Protein AF-A0A9E5VA17-F1 (afdb_monomer)

Nearest PDB structures (foldseek):
  3v7o-assembly1_B  TM=2.456E-01  e=7.755E+00  Reston ebolavirus - Reston (1989)
  6ydr-assembly1_A  TM=2.452E-01  e=9.865E+00  Dianlovirus menglaense

pLDDT: mean 94.48, std 8.09, range [39.5, 98.56]

Structure (mmCIF, N/CA/C/O backbone):
data_AF-A0A9E5VA17-F1
#
_entry.id   AF-A0A9E5VA17-F1
#
loop_
_atom_site.group_PDB
_atom_site.id
_atom_site.type_symbol
_atom_site.label_atom_id
_atom_site.label_alt_id
_atom_site.label_comp_id
_atom_site.label_asym_id
_atom_site.label_entity_id
_atom_site.label_seq_id
_atom_site.pdbx_PDB_ins_code
_atom_site.Cartn_x
_atom_site.Cartn_y
_atom_site.Cartn_z
_atom_site.occupancy
_atom_site.B_iso_or_equiv
_atom_site.auth_seq_id
_atom_site.auth_comp_id
_atom_site.auth_asym_id
_atom_site.auth_atom_id
_atom_site.pdbx_PDB_model_num
ATOM 1 N N . MET A 1 1 ? 7.012 -12.847 7.068 1.00 44.44 1 MET A N 1
ATOM 2 C CA . MET A 1 1 ? 6.092 -12.696 5.927 1.00 44.44 1 MET A CA 1
ATOM 3 C C . MET A 1 1 ? 5.919 -14.068 5.290 1.00 44.44 1 MET A C 1
ATOM 5 O O . MET A 1 1 ? 6.912 -14.760 5.080 1.00 44.44 1 MET A O 1
ATOM 9 N N . SER A 1 2 ? 4.682 -14.544 5.136 1.00 39.50 2 SER A N 1
ATOM 10 C CA . SER A 1 2 ? 4.379 -15.718 4.304 1.00 39.50 2 SER A CA 1
ATOM 11 C C . SER A 1 2 ? 4.748 -15.391 2.861 1.00 39.50 2 SER A C 1
ATOM 13 O O . SER A 1 2 ? 4.475 -14.280 2.441 1.00 39.50 2 SER A O 1
ATOM 15 N N . GLY A 1 3 ? 5.391 -16.321 2.149 1.00 53.47 3 GLY A N 1
ATOM 16 C CA . GLY A 1 3 ? 6.088 -16.041 0.889 1.00 53.47 3 GLY A CA 1
ATOM 17 C C . GLY A 1 3 ? 5.287 -15.195 -0.099 1.00 53.47 3 GLY A C 1
ATOM 18 O O . GLY A 1 3 ? 4.252 -15.648 -0.591 1.00 53.47 3 GLY A O 1
ATOM 19 N N . ASN A 1 4 ? 5.814 -14.003 -0.379 1.00 73.00 4 ASN A N 1
ATOM 20 C CA . ASN A 1 4 ? 5.319 -13.085 -1.393 1.00 73.00 4 ASN A CA 1
ATOM 21 C C . ASN A 1 4 ? 5.089 -13.833 -2.706 1.00 73.00 4 ASN A C 1
ATOM 23 O O . ASN A 1 4 ? 5.864 -14.721 -3.089 1.00 73.00 4 ASN A O 1
ATOM 27 N N . LYS A 1 5 ? 3.994 -13.501 -3.383 1.00 92.44 5 LYS A N 1
ATOM 28 C CA . LYS A 1 5 ? 3.677 -14.036 -4.710 1.00 92.44 5 LYS A CA 1
ATOM 29 C C . LYS A 1 5 ? 4.510 -13.288 -5.762 1.00 92.44 5 LYS A C 1
ATOM 31 O O . LYS A 1 5 ? 4.952 -12.176 -5.483 1.00 92.44 5 LYS A O 1
ATOM 36 N N . PRO A 1 6 ? 4.750 -13.874 -6.947 1.00 95.81 6 PRO A N 1
ATOM 37 C CA . PRO A 1 6 ? 5.480 -13.170 -7.996 1.00 95.81 6 PRO A CA 1
ATOM 38 C C . PRO A 1 6 ? 4.722 -11.914 -8.444 1.00 95.81 6 PRO A C 1
ATOM 40 O O . PRO A 1 6 ? 3.490 -11.912 -8.422 1.00 95.81 6 PRO A O 1
ATOM 43 N N . LEU A 1 7 ? 5.426 -10.883 -8.914 1.00 96.50 7 LEU A N 1
ATOM 44 C CA . LEU A 1 7 ? 4.846 -9.620 -9.392 1.00 96.50 7 LEU A CA 1
ATOM 45 C C . LEU A 1 7 ? 3.710 -9.852 -10.406 1.00 96.50 7 LEU A C 1
ATOM 47 O O . LEU A 1 7 ? 2.628 -9.271 -10.290 1.00 96.50 7 LEU A O 1
ATOM 51 N N . GLY A 1 8 ? 3.899 -10.785 -11.344 1.00 96.50 8 GLY A N 1
ATOM 52 C CA . GLY A 1 8 ? 2.881 -11.154 -12.330 1.00 96.50 8 GLY A CA 1
ATOM 53 C C . GLY A 1 8 ? 1.582 -11.725 -11.743 1.00 96.50 8 GLY A C 1
ATOM 54 O O . GLY A 1 8 ? 0.542 -11.654 -12.397 1.00 96.50 8 GLY A O 1
ATOM 55 N N . PHE A 1 9 ? 1.589 -12.251 -10.510 1.00 96.62 9 PHE A N 1
ATOM 56 C CA . PHE A 1 9 ? 0.362 -12.679 -9.823 1.00 96.62 9 PHE A CA 1
ATOM 57 C C . PHE A 1 9 ? -0.578 -11.498 -9.555 1.00 96.62 9 PHE A C 1
ATOM 59 O O . PHE A 1 9 ? -1.794 -11.648 -9.667 1.00 96.62 9 PHE A O 1
ATOM 66 N N . PHE A 1 10 ? -0.018 -10.336 -9.215 1.00 96.19 10 PHE A N 1
ATOM 67 C CA . PHE A 1 10 ? -0.771 -9.118 -8.901 1.00 96.19 10 PHE A CA 1
ATOM 68 C C . PHE A 1 10 ? -1.144 -8.310 -10.149 1.00 96.19 10 PHE A C 1
ATOM 70 O O . PHE A 1 10 ? -1.859 -7.319 -10.053 1.00 96.19 10 PHE A O 1
ATOM 77 N N . GLY A 1 11 ? -0.701 -8.747 -11.332 1.00 97.00 11 GLY A N 1
ATOM 78 C CA . GLY A 1 11 ? -0.984 -8.080 -12.602 1.00 97.00 11 GLY A CA 1
ATOM 79 C C . GLY A 1 11 ? 0.113 -7.126 -13.080 1.00 97.00 11 GLY A C 1
ATOM 80 O O . GLY A 1 11 ? -0.098 -6.427 -14.075 1.00 97.00 11 GLY A O 1
ATOM 81 N N . CYS A 1 12 ? 1.283 -7.114 -12.432 1.00 97.69 12 CYS A N 1
ATOM 82 C CA . CYS A 1 12 ? 2.457 -6.427 -12.965 1.00 97.69 12 CYS A CA 1
ATOM 83 C C . CYS A 1 12 ? 2.889 -7.090 -14.285 1.00 97.69 12 CYS A C 1
ATOM 85 O O . CYS A 1 12 ? 3.073 -8.307 -14.353 1.00 97.69 12 CYS A O 1
ATOM 87 N N . ASN A 1 13 ? 3.034 -6.297 -15.343 1.00 97.81 13 ASN A N 1
ATOM 88 C CA . ASN A 1 13 ? 3.412 -6.746 -16.675 1.00 97.81 13 ASN A CA 1
ATOM 89 C C . ASN A 1 13 ? 4.887 -6.415 -16.945 1.00 97.81 13 ASN A C 1
ATOM 91 O O . ASN A 1 13 ? 5.273 -5.249 -16.979 1.00 97.81 13 ASN A O 1
ATOM 95 N N . TYR A 1 14 ? 5.688 -7.447 -17.210 1.00 97.94 14 TYR A N 1
ATOM 96 C CA . TYR A 1 14 ? 7.114 -7.324 -17.525 1.00 97.94 14 TYR A CA 1
ATOM 97 C C . TYR A 1 14 ? 7.404 -6.660 -18.883 1.00 97.94 14 TYR A C 1
ATOM 99 O O . TYR A 1 14 ? 8.553 -6.343 -19.170 1.00 97.94 14 TYR A O 1
ATOM 107 N N . ASP A 1 15 ? 6.392 -6.388 -19.714 1.00 98.25 15 ASP A N 1
ATOM 108 C CA . ASP A 1 15 ? 6.565 -5.536 -20.900 1.00 98.25 15 ASP A CA 1
ATOM 109 C C . ASP A 1 15 ? 6.940 -4.085 -20.526 1.00 98.25 15 ASP A C 1
ATOM 111 O O . ASP A 1 15 ? 7.507 -3.362 -21.349 1.00 98.25 15 ASP A O 1
ATOM 115 N N . TYR A 1 16 ? 6.629 -3.644 -19.299 1.00 98.31 16 TYR A N 1
ATOM 116 C CA . TYR A 1 16 ? 7.083 -2.358 -18.771 1.00 98.31 16 TYR A CA 1
ATOM 117 C C . TYR A 1 16 ? 8.493 -2.500 -18.198 1.00 98.31 16 TYR A C 1
ATOM 119 O O . TYR A 1 16 ? 8.725 -3.296 -17.288 1.00 98.31 16 TYR A O 1
ATOM 127 N N . VAL A 1 17 ? 9.424 -1.688 -18.709 1.00 98.31 17 VAL A N 1
ATOM 128 C CA . VAL A 1 17 ? 10.847 -1.731 -18.330 1.00 98.31 17 VAL A CA 1
ATOM 129 C C . VAL A 1 17 ? 11.017 -1.590 -16.819 1.00 98.31 17 VAL A C 1
ATOM 131 O O . VAL A 1 17 ? 11.654 -2.442 -16.215 1.00 98.31 17 VAL A O 1
ATOM 134 N N . LEU A 1 18 ? 10.348 -0.616 -16.191 1.00 98.44 18 LEU A N 1
ATOM 135 C CA . LEU A 1 18 ? 10.415 -0.432 -14.740 1.00 98.44 18 LEU A CA 1
ATOM 136 C C . LEU A 1 18 ? 9.991 -1.683 -13.942 1.00 98.44 18 LEU A C 1
ATOM 138 O O . LEU A 1 18 ? 10.626 -2.009 -12.948 1.00 98.44 18 LEU A O 1
ATOM 142 N N . ILE A 1 19 ? 8.963 -2.426 -14.373 1.00 98.50 19 ILE A N 1
ATOM 143 C CA . ILE A 1 19 ? 8.553 -3.669 -13.690 1.00 98.50 19 ILE A CA 1
ATOM 144 C C . ILE A 1 19 ? 9.630 -4.752 -13.818 1.00 98.50 19 ILE A C 1
ATOM 146 O O . ILE A 1 19 ? 9.879 -5.490 -12.863 1.00 98.50 19 ILE A O 1
ATOM 150 N N . THR A 1 20 ? 10.275 -4.848 -14.983 1.00 98.25 20 THR A N 1
ATOM 151 C CA . THR A 1 20 ? 11.407 -5.762 -15.182 1.00 98.25 20 THR A CA 1
ATOM 152 C C . THR A 1 20 ? 12.588 -5.371 -14.299 1.00 98.25 20 THR A C 1
ATOM 154 O O . THR A 1 20 ? 13.127 -6.237 -13.619 1.00 98.25 20 THR A O 1
ATOM 157 N N . ASP A 1 21 ? 12.928 -4.084 -14.223 1.00 98.38 21 ASP A N 1
ATOM 158 C CA . ASP A 1 21 ? 14.027 -3.595 -13.385 1.00 98.38 21 ASP A CA 1
ATOM 159 C C . ASP A 1 21 ? 13.769 -3.894 -11.895 1.00 98.38 21 ASP A C 1
ATOM 161 O O . ASP A 1 21 ? 14.632 -4.435 -11.210 1.00 98.38 21 ASP A O 1
ATOM 165 N N . ILE A 1 22 ? 12.547 -3.650 -11.400 1.00 98.12 22 ILE A N 1
ATOM 166 C CA . ILE A 1 22 ? 12.125 -4.001 -10.029 1.00 98.12 22 ILE A CA 1
ATOM 167 C C . ILE A 1 22 ? 12.326 -5.503 -9.760 1.00 98.12 22 ILE A C 1
ATOM 169 O O . ILE A 1 22 ? 12.856 -5.890 -8.714 1.00 98.12 22 ILE A O 1
ATOM 173 N N . MET A 1 23 ? 11.912 -6.355 -10.704 1.00 97.88 23 MET A N 1
ATOM 174 C CA . MET A 1 23 ? 12.057 -7.811 -10.612 1.00 97.88 23 MET A CA 1
ATOM 175 C C . MET A 1 23 ? 13.525 -8.254 -10.612 1.00 97.88 23 MET A C 1
ATOM 177 O O . MET A 1 23 ? 13.887 -9.159 -9.861 1.00 97.88 23 MET A O 1
ATOM 181 N N . GLU A 1 24 ? 14.379 -7.631 -11.421 1.00 98.00 24 GLU A N 1
ATOM 182 C CA . GLU A 1 24 ? 15.810 -7.940 -11.469 1.00 98.00 24 GLU A CA 1
ATOM 183 C C . GLU A 1 24 ? 16.542 -7.479 -10.199 1.00 98.00 24 GLU A C 1
ATOM 185 O O . GLU A 1 24 ? 17.400 -8.208 -9.691 1.00 98.00 24 GLU A O 1
ATOM 190 N N . THR A 1 25 ? 16.162 -6.325 -9.644 1.00 97.69 25 THR A N 1
ATOM 191 C CA . THR A 1 25 ? 16.766 -5.740 -8.439 1.00 97.69 25 THR A CA 1
ATOM 192 C C . THR A 1 25 ? 16.372 -6.493 -7.168 1.00 97.69 25 THR A C 1
ATOM 194 O O . THR A 1 25 ? 17.240 -6.947 -6.416 1.00 97.69 25 THR A O 1
ATOM 197 N N . TRP A 1 26 ? 15.072 -6.683 -6.914 1.00 97.69 26 TRP A N 1
ATOM 198 C CA . TRP A 1 26 ? 14.592 -7.266 -5.650 1.00 97.69 26 TRP A CA 1
ATOM 199 C C . TRP A 1 26 ? 14.074 -8.699 -5.761 1.00 97.69 26 TRP A C 1
ATOM 201 O O . TRP A 1 26 ? 13.731 -9.323 -4.751 1.00 97.69 26 TRP A O 1
ATOM 211 N N . GLY A 1 27 ? 14.096 -9.265 -6.964 1.00 96.94 27 GLY A N 1
ATOM 212 C CA . GLY A 1 27 ? 13.560 -10.584 -7.254 1.00 96.94 27 GLY A CA 1
ATOM 213 C C . GLY A 1 27 ? 12.068 -10.553 -7.573 1.00 96.94 27 GLY A C 1
ATOM 214 O O . GLY A 1 27 ? 11.336 -9.645 -7.190 1.00 96.94 27 GLY A O 1
ATOM 215 N N . ASP A 1 28 ? 11.607 -11.600 -8.255 1.00 95.38 28 ASP A N 1
ATOM 216 C CA . ASP A 1 28 ? 10.238 -11.663 -8.771 1.00 95.38 28 ASP A CA 1
ATOM 217 C C . ASP A 1 28 ? 9.159 -11.678 -7.680 1.00 95.38 28 ASP A C 1
ATOM 219 O O . ASP A 1 28 ? 8.041 -11.227 -7.899 1.00 95.38 28 ASP A O 1
ATOM 223 N N . ASN A 1 29 ? 9.500 -12.137 -6.477 1.00 95.31 29 ASN A N 1
ATOM 224 C CA . ASN A 1 29 ? 8.614 -12.110 -5.318 1.00 95.31 29 ASN A CA 1
ATOM 225 C C . ASN A 1 29 ? 8.987 -10.957 -4.368 1.00 95.31 29 ASN A C 1
ATOM 227 O O . ASN A 1 29 ? 8.629 -10.992 -3.194 1.00 95.31 29 ASN A O 1
ATOM 231 N N . LEU A 1 30 ? 9.776 -9.980 -4.828 1.00 96.25 30 LEU A N 1
ATOM 232 C CA . LEU A 1 30 ? 10.344 -8.903 -4.013 1.00 96.25 30 LEU A CA 1
ATOM 233 C C . LEU A 1 30 ? 11.106 -9.417 -2.778 1.00 96.25 30 LEU A C 1
ATOM 235 O O . LEU A 1 30 ? 11.231 -8.727 -1.776 1.00 96.25 30 LEU A O 1
ATOM 239 N N . GLN A 1 31 ? 11.622 -10.646 -2.812 1.00 94.56 31 GLN A N 1
ATOM 240 C CA . GLN A 1 31 ? 12.193 -11.305 -1.636 1.00 94.56 31 GLN A CA 1
ATOM 241 C C . GLN A 1 31 ? 13.469 -10.640 -1.096 1.00 94.56 31 GLN A C 1
ATOM 243 O O . GLN A 1 31 ? 13.898 -10.965 0.010 1.00 94.56 31 GLN A O 1
ATOM 248 N N . ASN A 1 32 ? 14.093 -9.761 -1.886 1.00 96.00 32 ASN A N 1
ATOM 249 C CA . ASN A 1 32 ? 15.282 -9.010 -1.501 1.00 96.00 32 ASN A CA 1
ATOM 250 C C . ASN A 1 32 ? 14.986 -7.527 -1.213 1.00 96.00 32 ASN A C 1
ATOM 252 O O . ASN A 1 32 ? 15.931 -6.795 -0.919 1.00 96.00 32 ASN A O 1
ATOM 256 N N . ILE A 1 33 ? 13.730 -7.068 -1.310 1.00 96.44 33 ILE A N 1
ATOM 257 C CA . ILE A 1 33 ? 13.386 -5.690 -0.942 1.00 96.44 33 ILE A CA 1
ATOM 258 C C . ILE A 1 33 ? 13.502 -5.518 0.573 1.00 96.44 33 ILE A C 1
ATOM 260 O O . ILE A 1 33 ? 13.168 -6.424 1.341 1.00 96.44 33 ILE A O 1
ATOM 264 N N . SER A 1 34 ? 13.999 -4.366 1.016 1.00 95.81 34 SER A N 1
ATOM 265 C CA . SER A 1 34 ? 13.993 -4.038 2.438 1.00 95.81 34 SER A CA 1
ATOM 266 C C . SER A 1 34 ? 12.612 -3.543 2.872 1.00 95.81 34 SER A C 1
ATOM 268 O O . SER A 1 34 ? 11.874 -2.959 2.080 1.00 95.81 34 SER A O 1
ATOM 270 N N . ASP A 1 35 ? 12.276 -3.716 4.152 1.00 93.94 35 ASP A N 1
ATOM 271 C CA . ASP A 1 35 ? 11.049 -3.153 4.728 1.00 93.94 35 ASP A CA 1
ATOM 272 C C . ASP A 1 35 ? 10.971 -1.632 4.508 1.00 93.94 35 ASP A C 1
ATOM 274 O O . ASP A 1 35 ? 9.914 -1.104 4.178 1.00 93.94 35 ASP A O 1
ATOM 278 N N . CYS A 1 36 ? 12.100 -0.929 4.650 1.00 95.56 36 CYS A N 1
ATOM 279 C CA . CYS A 1 36 ? 12.165 0.518 4.460 1.00 95.56 36 CYS A CA 1
ATOM 280 C C . CYS A 1 36 ? 11.818 0.921 3.019 1.00 95.56 36 CYS A C 1
ATOM 282 O O . CYS A 1 36 ? 10.925 1.744 2.822 1.00 95.56 36 CYS A O 1
ATOM 284 N N . ASP A 1 37 ? 12.464 0.298 2.027 1.00 97.81 37 ASP A N 1
ATOM 285 C CA . ASP A 1 37 ? 12.189 0.555 0.607 1.00 97.81 37 ASP A CA 1
ATOM 286 C C . ASP A 1 37 ? 10.748 0.191 0.250 1.00 97.81 37 ASP A C 1
ATOM 288 O O . ASP A 1 37 ? 10.088 0.919 -0.484 1.00 97.81 37 ASP A O 1
ATOM 292 N N . CYS A 1 38 ? 10.233 -0.906 0.808 1.00 96.88 38 CYS A N 1
ATOM 293 C CA . CYS A 1 38 ? 8.863 -1.339 0.582 1.00 96.88 38 CYS A CA 1
ATOM 294 C C . CYS A 1 38 ? 7.849 -0.280 1.041 1.00 96.88 38 CYS A C 1
ATOM 296 O O . CYS A 1 38 ? 7.010 0.162 0.254 1.00 96.88 38 CYS A O 1
ATOM 298 N N . TYR A 1 39 ? 7.948 0.186 2.291 1.00 97.62 39 TYR A N 1
ATOM 299 C CA . TYR A 1 39 ? 7.021 1.197 2.812 1.00 97.62 39 TYR A CA 1
ATOM 300 C C . TYR A 1 39 ? 7.212 2.565 2.158 1.00 97.62 39 TYR A C 1
ATOM 302 O O . TYR A 1 39 ? 6.226 3.272 1.941 1.00 97.62 39 TYR A O 1
ATOM 310 N N . TYR A 1 40 ? 8.450 2.914 1.801 1.00 98.31 40 TYR A N 1
ATOM 311 C CA . TYR A 1 40 ? 8.741 4.102 1.007 1.00 98.31 40 TYR A CA 1
ATOM 312 C C . TYR A 1 40 ? 8.044 4.047 -0.355 1.00 98.31 40 TYR A C 1
ATOM 314 O O . TYR A 1 40 ? 7.319 4.978 -0.698 1.00 98.31 40 TYR A O 1
ATOM 322 N N . LEU A 1 41 ? 8.179 2.940 -1.093 1.00 98.50 41 LEU A N 1
ATOM 323 C CA . LEU A 1 41 ? 7.550 2.762 -2.402 1.00 98.50 41 LEU A CA 1
ATOM 324 C C . LEU A 1 41 ? 6.020 2.733 -2.320 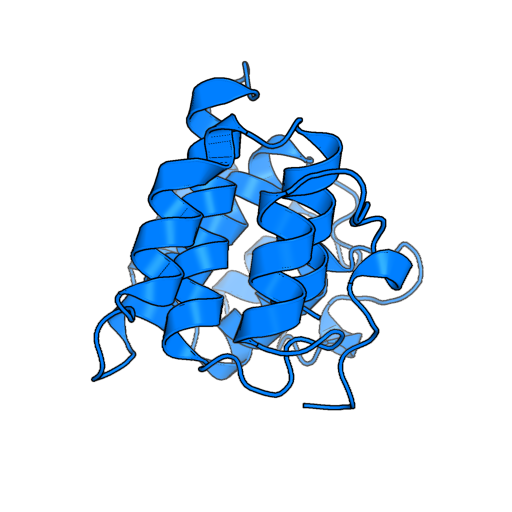1.00 98.50 41 LEU A C 1
ATOM 326 O O . LEU A 1 41 ? 5.368 3.338 -3.168 1.00 98.50 41 LEU A O 1
ATOM 330 N N . ILE A 1 42 ? 5.432 2.114 -1.289 1.00 98.44 42 ILE A N 1
ATOM 331 C CA . ILE A 1 42 ? 3.980 2.188 -1.040 1.00 98.44 42 ILE A CA 1
ATOM 332 C C . ILE A 1 42 ? 3.545 3.645 -0.864 1.00 98.44 42 ILE A C 1
ATOM 334 O O . ILE A 1 42 ? 2.558 4.063 -1.472 1.00 98.44 42 ILE A O 1
ATOM 338 N N . HIS A 1 43 ? 4.279 4.417 -0.060 1.00 98.19 43 HIS A N 1
ATOM 339 C CA . HIS A 1 43 ? 3.996 5.828 0.184 1.00 98.19 43 HIS A CA 1
ATOM 340 C C . HIS A 1 43 ? 4.049 6.655 -1.108 1.00 98.19 43 HIS A C 1
ATOM 342 O O . HIS A 1 43 ? 3.036 7.244 -1.486 1.00 98.19 43 HIS A O 1
ATOM 348 N N . VAL A 1 44 ? 5.184 6.655 -1.813 1.00 98.31 44 VAL A N 1
ATOM 349 C CA . VAL A 1 44 ? 5.381 7.516 -2.993 1.00 98.31 44 VAL A CA 1
ATOM 350 C C . VAL A 1 44 ? 4.535 7.081 -4.187 1.00 98.31 44 VAL A C 1
ATOM 352 O O . VAL A 1 44 ? 4.043 7.932 -4.922 1.00 98.31 44 VAL A O 1
ATOM 355 N N . ALA A 1 45 ? 4.288 5.780 -4.374 1.00 98.44 45 ALA A N 1
ATOM 356 C CA . ALA A 1 45 ? 3.406 5.310 -5.440 1.00 98.44 45 ALA A CA 1
ATOM 357 C C . ALA A 1 45 ? 1.941 5.666 -5.169 1.00 98.44 45 ALA A C 1
ATOM 359 O O . ALA A 1 45 ? 1.234 6.080 -6.087 1.00 98.44 45 ALA A O 1
ATOM 360 N N . SER A 1 46 ? 1.487 5.556 -3.916 1.00 98.06 46 SER A N 1
ATOM 361 C CA . SER A 1 46 ? 0.128 5.969 -3.545 1.00 98.06 46 SER A CA 1
ATOM 362 C C . SER A 1 46 ? -0.040 7.486 -3.661 1.00 98.06 46 SER A C 1
ATOM 364 O O . SER A 1 46 ? -1.039 7.958 -4.197 1.00 98.06 46 SER A O 1
ATOM 366 N N . GLU A 1 47 ? 0.964 8.259 -3.238 1.00 96.75 47 GLU A N 1
ATOM 367 C CA . GLU A 1 47 ? 0.999 9.711 -3.425 1.00 96.75 47 GLU A CA 1
ATOM 368 C C . GLU A 1 47 ? 0.951 10.100 -4.911 1.00 96.75 47 GLU A C 1
ATOM 370 O O . GLU A 1 47 ? 0.159 10.958 -5.306 1.00 96.75 47 GLU A O 1
ATOM 375 N N . TYR A 1 48 ? 1.741 9.426 -5.752 1.00 97.94 48 TYR A N 1
ATOM 376 C CA . TYR A 1 48 ? 1.732 9.635 -7.197 1.00 97.94 48 TYR A CA 1
ATOM 377 C C . TYR A 1 48 ? 0.346 9.362 -7.799 1.00 97.94 48 TYR A C 1
ATOM 379 O O . TYR A 1 48 ? -0.140 10.155 -8.608 1.00 97.94 48 TYR A O 1
ATOM 387 N N . ILE A 1 49 ? -0.329 8.285 -7.376 1.00 96.94 49 ILE A N 1
ATOM 388 C CA . ILE A 1 49 ? -1.708 8.009 -7.800 1.00 96.94 49 ILE A CA 1
ATOM 389 C C . ILE A 1 49 ? -2.637 9.165 -7.417 1.00 96.94 49 ILE A C 1
ATOM 391 O O . ILE A 1 49 ? -3.357 9.670 -8.284 1.00 96.94 49 ILE A O 1
ATOM 395 N N . ASN A 1 50 ? -2.573 9.623 -6.165 1.00 93.75 50 ASN A N 1
ATOM 396 C CA . ASN A 1 50 ? -3.427 10.697 -5.661 1.00 93.75 50 ASN A CA 1
ATOM 397 C C . ASN A 1 50 ? -3.271 11.993 -6.458 1.00 93.75 50 ASN A C 1
ATOM 399 O O . ASN A 1 50 ? -4.266 12.609 -6.825 1.00 93.75 50 ASN A O 1
ATOM 403 N N . PHE A 1 51 ? -2.038 12.396 -6.774 1.00 93.19 51 PHE A N 1
ATOM 404 C CA . PHE A 1 51 ? -1.800 13.651 -7.489 1.00 93.19 51 PHE A CA 1
ATOM 405 C C . PHE A 1 51 ? -2.122 13.601 -8.984 1.00 93.19 51 PHE A C 1
ATOM 407 O O . PHE A 1 51 ? -2.432 14.641 -9.570 1.00 93.19 51 PHE A O 1
ATOM 414 N N . HIS A 1 52 ? -2.008 12.433 -9.620 1.00 94.06 52 HIS A N 1
ATOM 415 C CA . HIS A 1 52 ? -2.063 12.336 -11.082 1.00 94.06 52 HIS A CA 1
ATOM 416 C C . HIS A 1 52 ? -3.324 11.676 -11.636 1.00 94.06 52 HIS A C 1
ATOM 418 O O . HIS A 1 52 ? -3.666 11.930 -12.794 1.00 94.06 52 HIS A O 1
ATOM 424 N N . TYR A 1 53 ? -4.007 10.842 -10.853 1.00 91.44 53 TYR A N 1
ATOM 425 C CA . TYR A 1 53 ? -5.132 10.042 -11.343 1.00 91.44 53 TYR A CA 1
ATOM 426 C C . TYR A 1 53 ? -6.437 10.293 -10.605 1.00 91.44 53 TYR A C 1
ATOM 428 O O . TYR A 1 53 ? -7.498 10.099 -11.201 1.00 91.44 53 TYR A O 1
ATOM 436 N N . LEU A 1 54 ? -6.374 10.722 -9.347 1.00 87.12 54 LEU A N 1
ATOM 437 C CA . LEU A 1 54 ? -7.574 10.993 -8.572 1.00 87.12 54 LEU A CA 1
ATOM 438 C C . LEU A 1 54 ? -8.073 12.411 -8.842 1.00 87.12 54 LEU A C 1
ATOM 440 O O . LEU A 1 54 ? -7.297 13.348 -9.037 1.00 87.12 54 LEU A O 1
ATOM 444 N N . THR A 1 55 ? -9.393 12.552 -8.919 1.00 74.50 55 THR A N 1
ATOM 445 C CA . THR A 1 55 ? -10.053 13.825 -9.254 1.00 74.50 55 THR A CA 1
ATOM 446 C C . THR A 1 55 ? -10.959 14.339 -8.149 1.00 74.50 55 THR A C 1
ATOM 448 O O . THR A 1 55 ? -11.437 15.470 -8.242 1.00 74.50 55 THR A O 1
ATOM 451 N N . GLU A 1 56 ? -11.247 13.503 -7.155 1.00 75.25 56 GLU A N 1
ATOM 452 C CA . GLU A 1 56 ? -12.072 13.872 -6.015 1.00 75.25 56 GLU A CA 1
ATOM 453 C C . GLU A 1 56 ? -11.175 14.357 -4.878 1.00 75.25 56 GLU A C 1
ATOM 455 O O . GLU A 1 56 ? -10.129 13.775 -4.599 1.00 75.25 56 GLU A O 1
ATOM 460 N N . ASP A 1 57 ? -11.579 15.462 -4.251 1.00 73.69 57 ASP A N 1
ATOM 461 C CA . ASP A 1 57 ? -10.922 15.923 -3.036 1.00 73.69 57 ASP A CA 1
ATOM 462 C C . ASP A 1 57 ? -11.181 14.912 -1.904 1.00 73.69 57 ASP A C 1
ATOM 464 O O . ASP A 1 57 ? -12.280 14.338 -1.844 1.00 73.69 57 ASP A O 1
ATOM 468 N N . PRO A 1 58 ? -10.220 14.741 -0.978 1.00 68.12 58 PRO A N 1
ATOM 469 C CA . PRO A 1 58 ? -10.400 13.937 0.220 1.00 68.12 58 PRO A CA 1
ATOM 470 C C . PRO A 1 58 ? -11.717 14.262 0.918 1.00 68.12 58 PRO A C 1
ATOM 472 O O . PRO A 1 58 ? -12.109 15.424 1.089 1.00 68.12 58 PRO A O 1
ATOM 475 N N . THR A 1 59 ? -12.428 13.227 1.356 1.00 81.25 59 THR A N 1
ATOM 476 C CA . THR A 1 59 ? -13.540 13.444 2.276 1.00 81.25 59 THR A CA 1
ATOM 477 C C . THR A 1 59 ? -12.989 13.880 3.638 1.00 81.25 59 THR A C 1
ATOM 479 O O . THR A 1 59 ? -11.932 13.430 4.071 1.00 81.25 59 THR A O 1
ATOM 482 N N . ASN A 1 60 ? -13.752 14.673 4.399 1.00 87.00 60 ASN A N 1
ATOM 483 C CA . ASN A 1 60 ? -13.365 15.014 5.780 1.00 87.00 60 ASN A CA 1
ATOM 484 C C . ASN A 1 60 ? -13.090 13.769 6.654 1.00 87.00 60 ASN A C 1
ATOM 486 O O . ASN A 1 60 ? -12.434 13.871 7.686 1.00 87.00 60 ASN A O 1
ATOM 490 N N . VAL A 1 61 ? -13.653 12.615 6.278 1.00 89.50 61 VAL A N 1
ATOM 491 C CA . VAL A 1 61 ? -13.483 11.348 6.992 1.00 89.50 61 VAL A CA 1
ATOM 492 C C . VAL A 1 61 ? -12.087 10.776 6.753 1.00 89.50 61 VAL A C 1
ATOM 494 O O . VAL A 1 61 ? -11.415 10.425 7.722 1.00 89.50 61 VAL A O 1
ATOM 497 N N . VAL A 1 62 ? -11.627 10.710 5.499 1.00 90.44 62 VAL A N 1
ATOM 498 C CA . VAL A 1 62 ? -10.281 10.199 5.198 1.00 90.44 62 VAL A CA 1
ATOM 499 C C . VAL A 1 62 ? -9.196 11.146 5.721 1.00 90.44 62 VAL A C 1
ATOM 501 O O . VAL A 1 62 ? -8.234 10.663 6.312 1.00 90.44 62 VAL A O 1
ATOM 504 N N . ASP A 1 63 ? -9.417 12.466 5.672 1.00 90.88 63 ASP A N 1
ATOM 505 C CA . ASP A 1 63 ? -8.535 13.475 6.284 1.00 90.88 63 ASP A CA 1
ATOM 506 C C . ASP A 1 63 ? -8.350 13.260 7.798 1.00 90.88 63 ASP A C 1
ATOM 508 O O . ASP A 1 63 ? -7.243 13.355 8.343 1.00 90.88 63 ASP A O 1
ATOM 512 N N . GLU A 1 64 ? -9.442 12.979 8.519 1.00 94.06 64 GLU A N 1
ATOM 513 C CA . GLU A 1 64 ? -9.384 12.706 9.957 1.00 94.06 64 GLU A CA 1
ATOM 514 C C . GLU A 1 64 ? -8.598 11.418 10.233 1.00 94.06 64 GLU A C 1
ATOM 516 O O . GLU A 1 64 ? -7.747 11.376 11.128 1.00 94.06 64 GLU A O 1
ATOM 521 N N . LEU A 1 65 ? -8.846 10.370 9.446 1.00 94.12 65 LEU A N 1
ATOM 522 C CA . LEU A 1 65 ? -8.164 9.089 9.589 1.00 94.12 65 LEU A CA 1
ATOM 523 C C . LEU A 1 65 ? -6.667 9.203 9.287 1.00 94.12 65 LEU A C 1
ATOM 525 O O . LEU A 1 65 ? -5.854 8.749 10.095 1.00 94.12 65 LEU A O 1
ATOM 529 N N . THR A 1 66 ? -6.283 9.843 8.181 1.00 94.38 66 THR A N 1
ATOM 530 C CA . THR A 1 66 ? -4.878 10.043 7.796 1.00 94.38 66 THR A CA 1
ATOM 531 C C . THR A 1 66 ? -4.148 10.892 8.834 1.00 94.38 66 THR A C 1
ATOM 533 O O . THR A 1 66 ? -3.045 10.535 9.251 1.00 94.38 66 THR A O 1
ATOM 536 N N . THR A 1 67 ? -4.795 11.934 9.369 1.00 96.19 67 THR A N 1
ATOM 537 C CA . THR A 1 67 ? -4.257 12.746 10.473 1.00 96.19 67 THR A CA 1
ATOM 538 C C . THR A 1 67 ? -3.934 11.893 11.699 1.00 96.19 67 THR A C 1
ATOM 540 O O . THR A 1 67 ? -2.855 12.020 12.284 1.00 96.19 67 THR A O 1
ATOM 543 N N . ARG A 1 68 ? -4.838 10.991 12.093 1.00 97.75 68 ARG A N 1
ATOM 544 C CA . ARG A 1 68 ? -4.656 10.120 13.266 1.00 97.75 68 ARG A CA 1
ATOM 545 C C . ARG A 1 68 ? -3.623 9.017 13.031 1.00 97.75 68 ARG A C 1
ATOM 547 O O . ARG A 1 68 ? -2.857 8.687 13.940 1.00 97.75 68 ARG A O 1
ATOM 554 N N . ILE A 1 69 ? -3.542 8.496 11.805 1.00 96.88 69 ILE A N 1
ATOM 555 C CA . ILE A 1 69 ? -2.474 7.587 11.366 1.00 96.88 69 ILE A CA 1
ATOM 556 C C . ILE A 1 69 ? -1.114 8.283 11.507 1.00 96.88 69 ILE A C 1
ATOM 558 O O . ILE A 1 69 ? -0.228 7.764 12.189 1.00 96.88 69 ILE A O 1
ATOM 562 N N . ILE A 1 70 ? -0.965 9.491 10.952 1.00 96.06 70 ILE A N 1
ATOM 563 C CA . ILE A 1 70 ? 0.270 10.291 11.015 1.00 96.06 70 ILE A CA 1
ATOM 564 C C . ILE A 1 70 ? 0.620 10.671 12.462 1.00 96.06 70 ILE A C 1
ATOM 566 O O . ILE A 1 70 ? 1.796 10.671 12.830 1.00 96.06 70 ILE A O 1
ATOM 570 N N . ALA A 1 71 ? -0.383 10.911 13.312 1.00 96.81 71 ALA A N 1
ATOM 571 C CA . ALA A 1 71 ? -0.214 11.131 14.751 1.00 96.81 71 ALA A CA 1
ATOM 572 C C . ALA A 1 71 ? 0.195 9.866 15.538 1.00 96.81 71 ALA A C 1
ATOM 574 O O . ALA A 1 71 ? 0.402 9.941 16.750 1.00 96.81 71 ALA A O 1
ATOM 575 N N . ARG A 1 72 ? 0.365 8.725 14.855 1.00 95.69 72 ARG A N 1
ATOM 576 C CA . ARG A 1 72 ? 0.844 7.444 15.396 1.00 95.69 72 ARG A CA 1
ATOM 577 C C . ARG A 1 72 ? -0.096 6.815 16.419 1.00 95.69 72 ARG A C 1
ATOM 579 O O . ARG A 1 72 ? 0.343 6.192 17.382 1.00 95.69 72 ARG A O 1
ATOM 586 N N . GLU A 1 73 ? -1.403 6.926 16.184 1.00 97.44 73 GLU A N 1
ATOM 587 C CA . GLU A 1 73 ? -2.405 6.211 16.986 1.00 97.44 73 GLU A CA 1
ATOM 588 C C . GLU A 1 73 ? -2.386 4.686 16.772 1.00 97.44 73 GLU A C 1
ATOM 590 O O . GLU A 1 73 ? -2.972 3.946 17.566 1.00 97.44 73 GLU A O 1
ATOM 595 N N . LEU A 1 74 ? -1.704 4.200 15.727 1.00 97.19 74 LEU A N 1
ATOM 596 C CA . LEU A 1 74 ? -1.502 2.775 15.467 1.00 97.19 74 LEU A CA 1
ATOM 597 C C . LEU A 1 74 ? -0.058 2.356 15.780 1.00 97.19 74 LEU A C 1
ATOM 599 O O . LEU A 1 74 ? 0.881 3.016 15.329 1.00 97.19 74 LEU A O 1
ATOM 603 N N . PRO A 1 75 ? 0.158 1.224 16.475 1.00 96.25 75 PRO A N 1
ATOM 604 C CA . PRO A 1 75 ? 1.476 0.604 16.521 1.00 96.25 75 PRO A CA 1
ATOM 605 C C . PRO A 1 75 ? 1.857 0.052 15.137 1.00 96.25 75 PRO A C 1
ATOM 607 O O . PRO A 1 75 ? 0.990 -0.357 14.365 1.00 96.25 75 PRO A O 1
ATOM 610 N N . ALA A 1 76 ? 3.158 -0.039 14.847 1.00 95.69 76 ALA A N 1
ATOM 611 C CA . ALA A 1 76 ? 3.671 -0.441 13.530 1.00 95.69 76 ALA A CA 1
ATOM 612 C C . ALA A 1 76 ? 3.083 -1.764 12.998 1.00 95.69 76 ALA A C 1
ATOM 614 O O . ALA A 1 76 ? 2.731 -1.855 11.827 1.00 95.69 76 ALA A O 1
ATOM 615 N N . SER A 1 77 ? 2.891 -2.771 13.857 1.00 96.62 77 SER A N 1
ATOM 616 C CA . SER A 1 77 ? 2.284 -4.049 13.451 1.00 96.62 77 SER A CA 1
ATOM 617 C C . SER A 1 77 ? 0.842 -3.909 12.956 1.00 96.62 77 SER A C 1
ATOM 619 O O . SER A 1 77 ? 0.399 -4.688 12.118 1.00 96.62 77 SER A O 1
ATOM 621 N N . GLN A 1 78 ? 0.105 -2.919 13.458 1.00 97.94 78 GLN A N 1
ATOM 622 C CA . GLN A 1 78 ? -1.271 -2.637 13.051 1.00 97.94 78 GLN A CA 1
ATOM 623 C C . GLN A 1 78 ? -1.317 -1.789 11.785 1.00 97.94 78 GLN A C 1
ATOM 625 O O . GLN A 1 78 ? -2.205 -1.986 10.964 1.00 97.94 78 GLN A O 1
ATOM 630 N N . VAL A 1 79 ? -0.326 -0.917 11.583 1.00 98.06 79 VAL A N 1
ATOM 631 C CA . VAL A 1 79 ? -0.126 -0.227 10.303 1.00 98.06 79 VAL A CA 1
ATOM 632 C C . VAL A 1 79 ? 0.154 -1.246 9.193 1.00 98.06 79 VAL A C 1
ATOM 634 O O . VAL A 1 79 ? -0.519 -1.220 8.169 1.00 98.06 79 VAL A O 1
ATOM 637 N N . GLN A 1 80 ? 1.059 -2.203 9.429 1.00 97.12 80 GLN A N 1
ATOM 638 C CA . GLN A 1 80 ? 1.349 -3.29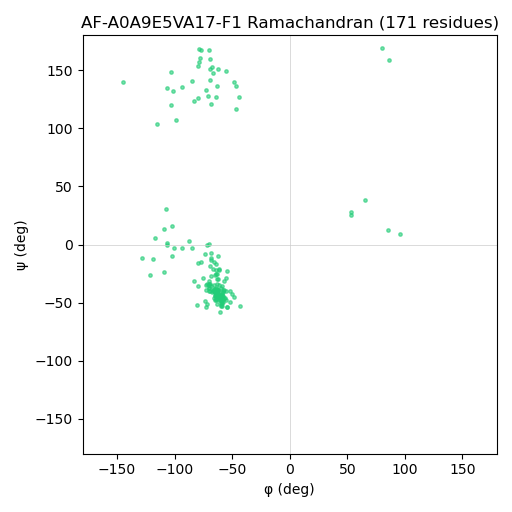9 8.492 1.00 97.12 80 GLN A CA 1
ATOM 639 C C . GLN A 1 80 ? 0.102 -4.137 8.182 1.00 97.12 80 GLN A C 1
ATOM 641 O O . GLN A 1 80 ? -0.238 -4.333 7.019 1.00 97.12 80 GLN A O 1
ATOM 646 N N . ALA A 1 81 ? -0.617 -4.584 9.217 1.00 97.38 81 ALA A N 1
ATOM 647 C CA . ALA A 1 81 ? -1.848 -5.357 9.054 1.00 97.38 81 ALA A CA 1
ATOM 648 C C . ALA A 1 81 ? -2.912 -4.606 8.234 1.00 97.38 81 ALA A C 1
ATOM 650 O O . ALA A 1 81 ? -3.607 -5.208 7.414 1.00 97.38 81 ALA A O 1
ATOM 651 N N . LEU A 1 82 ? -3.033 -3.291 8.440 1.00 97.88 82 LEU A N 1
ATOM 652 C CA . LEU A 1 82 ? -3.991 -2.459 7.722 1.00 97.88 82 LEU A CA 1
ATOM 653 C C . LEU A 1 82 ? -3.580 -2.228 6.261 1.00 97.88 82 LEU A C 1
ATOM 655 O O . LEU A 1 82 ? -4.447 -2.307 5.395 1.00 97.88 82 LEU A O 1
ATOM 659 N N . ILE A 1 83 ? -2.287 -2.032 5.970 1.00 98.19 83 ILE A N 1
ATOM 660 C CA . ILE A 1 83 ? -1.768 -2.020 4.589 1.00 98.19 83 ILE A CA 1
ATOM 661 C C . ILE A 1 83 ? -2.179 -3.312 3.880 1.00 98.19 83 ILE A C 1
ATOM 663 O O . ILE A 1 83 ? -2.846 -3.247 2.846 1.00 98.19 83 ILE A O 1
ATOM 667 N N . SER A 1 84 ? -1.877 -4.477 4.466 1.00 97.00 84 SER A N 1
ATOM 668 C CA . SER A 1 84 ? -2.228 -5.766 3.862 1.00 97.00 84 SER A CA 1
ATOM 669 C C . SER A 1 84 ? -3.735 -5.923 3.658 1.00 97.00 84 SER A C 1
ATOM 671 O O . SER A 1 84 ? -4.161 -6.458 2.635 1.00 97.00 84 SER A O 1
ATOM 673 N N . ALA A 1 85 ? -4.553 -5.435 4.594 1.00 97.31 85 ALA A N 1
ATOM 674 C CA . ALA A 1 85 ? -6.006 -5.480 4.478 1.00 97.31 85 ALA A CA 1
ATOM 675 C C . ALA A 1 85 ? -6.553 -4.593 3.347 1.00 97.31 85 ALA A C 1
ATOM 677 O O . ALA A 1 85 ? -7.476 -5.017 2.651 1.00 97.31 85 ALA A O 1
ATOM 678 N N . ILE A 1 86 ? -5.997 -3.390 3.160 1.00 97.56 86 ILE A N 1
ATOM 679 C CA . ILE A 1 86 ? -6.433 -2.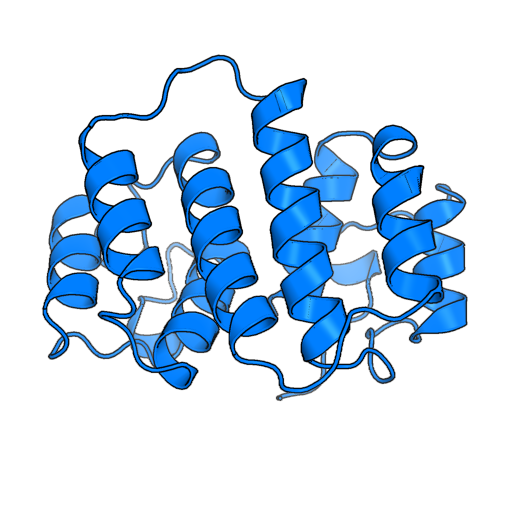450 2.119 1.00 97.56 86 ILE A CA 1
ATOM 680 C C . ILE A 1 86 ? -6.006 -2.957 0.740 1.00 97.56 86 ILE A C 1
ATOM 682 O O . ILE A 1 86 ? -6.851 -3.088 -0.145 1.00 97.56 86 ILE A O 1
ATOM 686 N N . VAL A 1 87 ? -4.730 -3.315 0.549 1.00 96.50 87 VAL A N 1
ATOM 687 C CA . VAL A 1 87 ? -4.252 -3.733 -0.781 1.00 96.50 87 VAL A CA 1
ATOM 688 C C . VAL A 1 87 ? -4.843 -5.070 -1.232 1.00 96.50 87 VAL A C 1
ATOM 690 O O . VAL A 1 87 ? -5.009 -5.312 -2.424 1.00 96.50 87 VAL A O 1
ATOM 693 N N . ASN A 1 88 ? -5.214 -5.938 -0.285 1.00 94.81 88 ASN A N 1
ATOM 694 C CA . ASN A 1 88 ? -5.880 -7.212 -0.554 1.00 94.81 88 ASN A CA 1
ATOM 695 C C . ASN A 1 88 ? -7.365 -7.197 -0.167 1.00 94.81 88 ASN A C 1
ATOM 697 O O . ASN A 1 88 ? -7.920 -8.243 0.211 1.00 94.81 88 ASN A O 1
ATOM 701 N N . LYS A 1 89 ? -8.010 -6.025 -0.261 1.00 93.19 89 LYS A N 1
ATOM 702 C CA . LYS A 1 89 ? -9.434 -5.838 0.030 1.00 93.19 89 LYS A CA 1
ATOM 703 C C . LYS A 1 89 ? -10.267 -6.960 -0.593 1.00 93.19 89 LYS A C 1
ATOM 705 O O . LYS A 1 89 ? -10.175 -7.274 -1.779 1.00 93.19 89 LYS A O 1
ATOM 710 N N . SER A 1 90 ? -11.084 -7.606 0.236 1.00 91.44 90 SER A N 1
ATOM 711 C CA . SER A 1 90 ? -11.793 -8.831 -0.128 1.00 91.44 90 SER A CA 1
ATOM 712 C C . SER A 1 90 ? -13.165 -8.878 0.522 1.00 91.44 90 SER A C 1
ATOM 714 O O . SER A 1 90 ? -13.305 -8.618 1.709 1.00 91.44 90 SER A O 1
ATOM 716 N N . SER A 1 91 ? -14.168 -9.352 -0.215 1.00 93.19 91 SER A N 1
ATOM 717 C CA . SER A 1 91 ? -15.522 -9.588 0.306 1.00 93.19 91 SER A CA 1
ATOM 718 C C . SER A 1 91 ? -15.641 -10.794 1.249 1.00 93.19 91 SER A C 1
ATOM 720 O O . SER A 1 91 ? -16.736 -11.105 1.713 1.00 93.19 91 SER A O 1
ATOM 722 N N . THR A 1 92 ? -14.541 -11.512 1.503 1.00 94.19 92 THR A N 1
ATOM 723 C CA . THR A 1 92 ? -14.541 -12.756 2.298 1.00 94.19 92 THR A CA 1
ATOM 724 C C . THR A 1 92 ? -13.517 -12.780 3.427 1.00 94.19 92 THR A C 1
ATOM 726 O O . THR A 1 92 ? -13.584 -13.662 4.281 1.00 94.19 92 THR A O 1
ATOM 729 N N . LYS A 1 93 ? -12.583 -11.824 3.457 1.00 96.12 93 LYS A N 1
ATOM 730 C CA . LYS A 1 93 ? -11.554 -11.717 4.494 1.00 96.12 93 LYS A CA 1
ATOM 731 C C . LYS A 1 93 ? -11.777 -10.418 5.270 1.00 96.12 93 LYS A C 1
ATOM 733 O O . LYS A 1 93 ? -11.473 -9.363 4.719 1.00 96.12 93 LYS A O 1
ATOM 738 N N . PRO A 1 94 ? -12.331 -10.482 6.493 1.00 97.12 94 PRO A N 1
ATOM 739 C CA . PRO A 1 94 ? -12.544 -9.287 7.304 1.00 97.12 94 PRO A CA 1
ATOM 740 C C . PRO A 1 94 ? -11.209 -8.714 7.794 1.00 97.12 94 PRO A C 1
ATOM 742 O O . PRO A 1 94 ? -10.192 -9.407 7.748 1.00 97.12 94 PRO A O 1
ATOM 745 N N . LEU A 1 95 ? -11.204 -7.494 8.333 1.00 96.44 95 LEU A N 1
ATOM 746 C CA . LEU A 1 95 ? -10.007 -6.845 8.890 1.00 96.44 95 LEU A CA 1
ATOM 747 C C . LEU A 1 95 ? -9.231 -7.767 9.851 1.00 96.44 95 LEU A C 1
ATOM 749 O O . LEU A 1 95 ? -8.019 -7.939 9.714 1.00 96.44 95 LEU A O 1
ATOM 753 N N . GLY A 1 96 ? -9.931 -8.462 10.751 1.00 96.62 96 GLY A N 1
ATOM 754 C CA . GLY A 1 96 ? -9.323 -9.393 11.704 1.00 96.62 96 GLY A CA 1
ATOM 755 C C . GLY A 1 96 ? -8.577 -10.578 11.073 1.00 96.62 96 GLY A C 1
ATOM 756 O O . GLY A 1 96 ? -7.687 -11.135 11.712 1.00 96.62 96 GLY A O 1
ATOM 757 N N . TYR A 1 97 ? -8.876 -10.954 9.820 1.00 96.81 97 TYR A N 1
ATOM 758 C CA . TYR A 1 97 ? -8.105 -11.973 9.087 1.00 96.81 97 TYR A CA 1
ATOM 759 C C . TYR A 1 97 ? -6.646 -11.539 8.889 1.00 96.81 97 TYR A C 1
ATOM 761 O O . TYR A 1 97 ? -5.742 -12.370 8.942 1.00 96.81 97 TYR A O 1
ATOM 769 N N . TRP A 1 98 ? -6.423 -10.240 8.694 1.00 96.31 98 TRP A N 1
ATOM 770 C CA . TRP A 1 98 ? -5.109 -9.642 8.459 1.00 96.31 98 TRP A CA 1
ATOM 771 C C . TRP A 1 98 ? -4.374 -9.282 9.757 1.00 96.31 98 TRP A C 1
ATOM 773 O O . TRP A 1 98 ? -3.276 -8.740 9.713 1.00 96.31 98 TRP A O 1
ATOM 783 N N . GLY A 1 99 ? -4.950 -9.602 10.923 1.00 96.44 99 GLY A N 1
ATOM 784 C CA . GLY A 1 99 ? -4.359 -9.299 12.231 1.00 96.44 99 GLY A CA 1
ATOM 785 C C . GLY A 1 99 ? -4.670 -7.895 12.759 1.00 96.44 99 GLY A C 1
ATOM 786 O O . GLY A 1 99 ? -4.051 -7.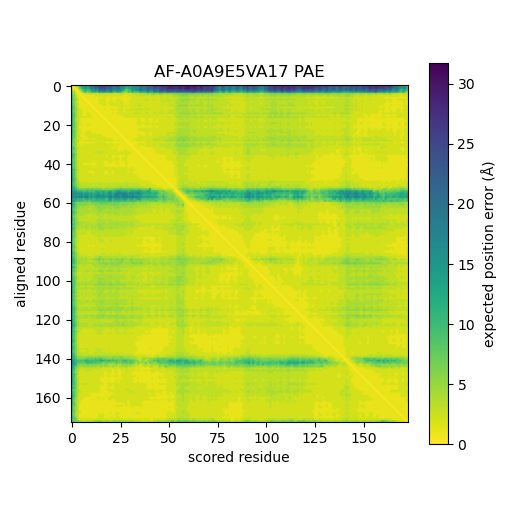459 13.732 1.00 96.44 99 GLY A O 1
ATOM 787 N N . VAL A 1 100 ? -5.627 -7.201 12.144 1.00 97.06 100 VAL A N 1
ATOM 788 C CA . VAL A 1 100 ? -6.111 -5.891 12.589 1.00 97.06 100 VAL A CA 1
ATOM 789 C C . VAL A 1 100 ? -6.933 -6.039 13.883 1.00 97.06 100 VAL A C 1
ATOM 791 O O . VAL A 1 100 ? -7.853 -6.856 13.954 1.00 97.06 100 VAL A O 1
ATOM 794 N N . ASP A 1 101 ? -6.590 -5.271 14.921 1.00 97.50 101 ASP A N 1
ATOM 795 C CA . ASP A 1 101 ? -7.167 -5.356 16.269 1.00 97.50 101 ASP A CA 1
ATOM 796 C C . ASP A 1 101 ? -8.249 -4.293 16.511 1.00 97.50 101 ASP A C 1
ATOM 798 O O . ASP A 1 101 ? -7.967 -3.117 16.744 1.00 97.50 101 ASP A O 1
ATOM 802 N N . TYR A 1 102 ? -9.508 -4.736 16.542 1.00 96.12 102 TYR A N 1
ATOM 803 C CA . TYR A 1 102 ? -10.683 -3.894 16.804 1.00 96.12 102 TYR A CA 1
ATOM 804 C C . TYR A 1 102 ? -10.710 -3.238 18.192 1.00 96.12 102 TYR A C 1
ATOM 806 O O . TYR A 1 102 ? -11.586 -2.413 18.452 1.00 96.12 102 TYR A O 1
ATOM 814 N N . GLN A 1 103 ? -9.822 -3.615 19.119 1.00 97.12 103 GLN A N 1
ATOM 815 C CA . GLN A 1 103 ? -9.718 -2.938 20.415 1.00 97.12 103 GLN A CA 1
ATOM 816 C C . GLN A 1 103 ? -8.990 -1.592 20.321 1.00 97.12 103 GLN A C 1
ATOM 818 O O . GLN A 1 103 ? -9.087 -0.784 21.247 1.00 97.12 103 GLN A O 1
ATOM 823 N N . ILE A 1 104 ? -8.285 -1.324 19.219 1.00 97.56 104 ILE A N 1
ATOM 824 C CA . ILE A 1 104 ? -7.622 -0.041 18.990 1.00 97.56 104 ILE A CA 1
ATOM 825 C C . ILE A 1 104 ? -8.663 0.978 18.509 1.00 97.56 104 ILE A C 1
ATOM 827 O O . ILE A 1 104 ? -9.341 0.708 17.516 1.00 97.56 104 ILE A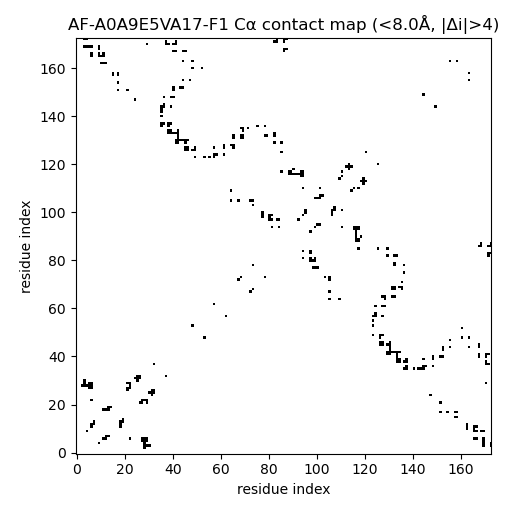 O 1
ATOM 831 N N . PRO A 1 105 ? -8.789 2.155 19.159 1.00 97.50 105 PRO A N 1
ATOM 832 C CA . PRO A 1 105 ? -9.826 3.134 18.827 1.00 97.50 105 PRO A CA 1
ATOM 833 C C . PRO A 1 105 ? -9.883 3.499 17.341 1.00 97.50 105 PRO A C 1
ATOM 835 O O . PRO A 1 105 ? -10.937 3.382 16.733 1.00 97.50 105 PRO A O 1
ATOM 838 N N . LEU A 1 106 ? -8.744 3.836 16.730 1.00 97.56 106 LEU A N 1
ATOM 839 C CA . LEU A 1 106 ? -8.689 4.192 15.311 1.00 97.56 106 LEU A CA 1
ATOM 840 C C . LEU A 1 106 ? -9.114 3.039 14.385 1.00 97.56 106 LEU A C 1
ATOM 842 O O . LEU A 1 106 ? -9.832 3.259 13.418 1.00 97.56 106 LEU A O 1
ATOM 846 N N . ILE A 1 107 ? -8.739 1.796 14.698 1.00 97.94 107 ILE A N 1
ATOM 847 C CA . ILE A 1 107 ? -9.190 0.625 13.930 1.00 97.94 107 ILE A CA 1
ATOM 848 C C . ILE A 1 107 ? -10.701 0.437 14.053 1.00 97.94 107 ILE A C 1
ATOM 850 O O . ILE A 1 107 ? -11.368 0.114 13.071 1.00 97.94 107 ILE A O 1
ATOM 854 N N . LYS A 1 108 ? -11.249 0.639 15.253 1.00 97.12 108 LYS A N 1
ATOM 855 C CA . LYS A 1 108 ? -12.690 0.581 15.471 1.00 97.12 108 LYS A CA 1
ATOM 856 C C . LYS A 1 108 ? -13.414 1.628 14.620 1.00 97.12 108 LYS A C 1
ATOM 858 O O . LYS A 1 108 ? -14.407 1.284 13.989 1.00 97.12 108 LYS A O 1
ATOM 863 N N . ASP A 1 109 ? -12.893 2.850 14.554 1.00 96.69 109 ASP A N 1
ATOM 864 C CA . ASP A 1 109 ? -13.475 3.925 13.745 1.00 96.69 109 ASP A CA 1
ATOM 865 C C . ASP A 1 109 ? -13.418 3.594 12.241 1.00 96.69 109 ASP A C 1
ATOM 867 O O . ASP A 1 109 ? -14.410 3.770 11.532 1.00 96.69 109 ASP A O 1
ATOM 871 N N . ILE A 1 110 ? -12.307 3.016 11.762 1.00 96.62 110 ILE A N 1
ATOM 872 C CA . ILE A 1 110 ? -12.172 2.497 10.387 1.00 96.62 110 ILE A CA 1
ATOM 873 C C . ILE A 1 110 ? -13.219 1.412 10.110 1.00 96.62 110 ILE A C 1
ATOM 875 O O . ILE A 1 110 ? -13.909 1.464 9.094 1.00 96.62 110 ILE A O 1
ATOM 879 N N . TYR A 1 111 ? -13.373 0.446 11.018 1.00 96.44 111 TYR A N 1
ATOM 880 C CA . TYR A 1 111 ? -14.372 -0.618 10.908 1.00 96.44 111 TYR A CA 1
ATOM 881 C C . TYR A 1 111 ? -15.809 -0.069 10.887 1.00 96.44 111 TYR A C 1
ATOM 883 O O . TYR A 1 111 ? -16.622 -0.519 10.082 1.00 96.44 111 TYR A O 1
ATOM 891 N N . GLU A 1 112 ? -16.145 0.896 11.745 1.00 96.06 112 GLU A N 1
ATOM 892 C CA . GLU A 1 112 ? -17.492 1.480 11.802 1.00 96.06 112 GLU A CA 1
ATOM 893 C C . GLU A 1 112 ? -17.804 2.336 10.564 1.00 96.06 112 GLU A C 1
ATOM 895 O O . GLU A 1 112 ? -18.951 2.376 10.118 1.00 96.06 112 GLU A O 1
ATOM 900 N N . THR A 1 113 ? -16.781 2.965 9.981 1.00 95.38 113 THR A N 1
ATOM 901 C CA . THR A 1 113 ? -16.889 3.834 8.801 1.00 95.38 113 THR A CA 1
ATOM 902 C C . THR A 1 113 ? -16.949 3.038 7.498 1.00 95.38 113 THR A C 1
ATOM 904 O O . THR A 1 113 ? -17.851 3.232 6.678 1.00 95.38 113 THR A O 1
ATOM 907 N N . TYR A 1 114 ? -15.991 2.131 7.300 1.00 96.38 114 TYR A N 1
ATOM 908 C CA . TYR A 1 114 ? -15.788 1.428 6.031 1.00 96.38 114 TYR A CA 1
ATOM 909 C C . TYR A 1 114 ? -16.318 -0.008 6.019 1.00 96.38 114 TYR A C 1
ATOM 911 O O . TYR A 1 114 ? -16.411 -0.654 4.968 1.00 96.38 114 TYR A O 1
ATOM 919 N N . GLY A 1 115 ? -16.701 -0.505 7.193 1.00 96.50 115 GLY A N 1
ATOM 920 C CA . GLY A 1 115 ? -17.158 -1.863 7.399 1.00 96.50 115 GLY A CA 1
ATOM 921 C C . GLY A 1 115 ? -16.026 -2.878 7.516 1.00 96.50 115 GLY A C 1
ATOM 922 O O . GLY A 1 115 ? -14.860 -2.623 7.220 1.00 96.50 115 GLY A O 1
ATOM 923 N N . ASP A 1 116 ? -16.404 -4.082 7.938 1.00 95.50 116 ASP A N 1
ATOM 924 C CA . ASP A 1 116 ? -15.458 -5.144 8.286 1.00 95.50 116 ASP A CA 1
ATOM 925 C C . ASP A 1 116 ? -14.643 -5.694 7.109 1.00 95.50 116 ASP A C 1
ATOM 927 O O . ASP A 1 116 ? -13.577 -6.272 7.298 1.00 95.50 116 ASP A O 1
ATOM 931 N N . PHE A 1 117 ? -15.137 -5.503 5.888 1.00 96.81 117 PHE A N 1
ATOM 932 C CA . PHE A 1 117 ? -14.480 -5.896 4.642 1.00 96.81 117 PHE A CA 1
ATOM 933 C C . PHE A 1 117 ? -13.972 -4.676 3.861 1.00 96.81 117 PHE A C 1
ATOM 935 O O . PHE A 1 117 ? -13.691 -4.791 2.666 1.00 96.81 117 PHE A O 1
ATOM 942 N N . LEU A 1 118 ? -13.924 -3.499 4.504 1.00 96.81 118 LEU A N 1
ATOM 943 C CA . LEU A 1 118 ? -13.638 -2.205 3.875 1.00 96.81 118 LEU A CA 1
ATOM 944 C C . LEU A 1 118 ? -14.556 -1.916 2.677 1.00 96.81 118 LEU A C 1
ATOM 946 O O . LEU A 1 118 ? -14.175 -1.246 1.719 1.00 96.81 118 LEU A O 1
ATOM 950 N N . GLN A 1 119 ? -15.768 -2.473 2.679 1.00 94.75 119 GLN A N 1
ATOM 951 C CA . GLN A 1 119 ? -16.637 -2.503 1.507 1.00 94.75 119 GLN A CA 1
ATOM 952 C C . GLN A 1 119 ? -17.075 -1.115 1.026 1.00 94.75 119 GLN A C 1
ATOM 954 O O . GLN A 1 119 ? -17.376 -0.975 -0.157 1.00 94.75 119 GLN A O 1
ATOM 959 N N . THR A 1 120 ? -17.107 -0.112 1.908 1.00 94.81 120 THR A N 1
ATOM 960 C CA . THR A 1 120 ? -17.434 1.277 1.549 1.00 94.81 120 THR A CA 1
ATOM 961 C C . THR A 1 120 ? -16.209 2.175 1.396 1.00 94.81 120 THR A C 1
ATOM 963 O O . THR A 1 120 ? -16.388 3.316 0.995 1.00 94.81 120 THR A O 1
ATOM 966 N N . LEU A 1 121 ? -14.992 1.676 1.656 1.00 94.88 121 LEU A N 1
ATOM 967 C CA . LEU A 1 121 ? -13.754 2.401 1.352 1.00 94.88 121 LEU A CA 1
ATOM 968 C C . LEU A 1 121 ? -13.594 2.488 -0.166 1.00 94.88 121 LEU A C 1
ATOM 970 O O . LEU A 1 121 ? -13.571 1.450 -0.834 1.00 94.88 121 LEU A O 1
ATOM 974 N N . THR A 1 122 ? -13.520 3.692 -0.713 1.00 93.12 122 THR A N 1
ATOM 975 C CA . THR A 1 122 ? -13.321 3.896 -2.155 1.00 93.12 122 THR A CA 1
ATOM 976 C C . THR A 1 122 ? -11.866 3.657 -2.564 1.00 93.12 122 THR A C 1
ATOM 978 O O . THR A 1 122 ? -10.985 3.537 -1.710 1.00 93.12 122 THR A O 1
ATOM 981 N N . ASP A 1 123 ? -11.602 3.548 -3.867 1.00 89.88 123 ASP A N 1
ATOM 982 C CA . ASP A 1 123 ? -10.228 3.421 -4.369 1.00 89.88 123 ASP A CA 1
ATOM 983 C C . ASP A 1 123 ? -9.421 4.685 -4.029 1.00 89.88 123 ASP A C 1
ATOM 985 O O . ASP A 1 123 ? -8.305 4.581 -3.524 1.00 89.88 123 ASP A O 1
ATOM 989 N N . ASP A 1 124 ? -10.026 5.863 -4.189 1.00 90.50 124 ASP A N 1
ATOM 990 C CA . ASP A 1 124 ? -9.413 7.157 -3.889 1.00 90.50 124 ASP A CA 1
ATOM 991 C C . ASP A 1 124 ? -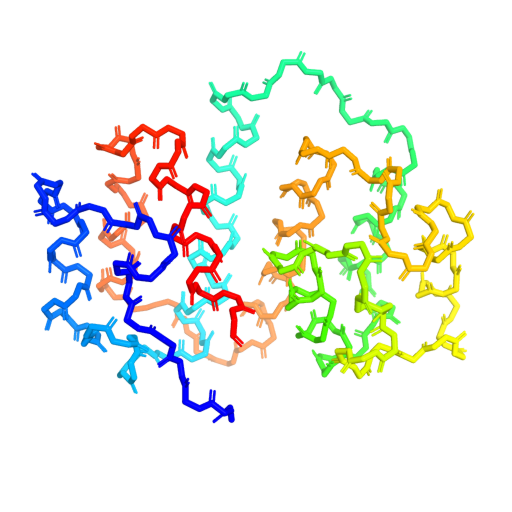8.984 7.256 -2.414 1.00 90.50 124 ASP A C 1
ATOM 993 O O . ASP A 1 124 ? -7.807 7.458 -2.103 1.00 90.50 124 ASP A O 1
ATOM 997 N N . GLU A 1 125 ? -9.909 6.980 -1.489 1.00 94.19 125 GLU A N 1
ATOM 998 C CA . GLU A 1 125 ? -9.611 6.961 -0.051 1.00 94.19 125 GLU A CA 1
ATOM 999 C C . GLU A 1 125 ? -8.599 5.866 0.324 1.00 94.19 125 GLU A C 1
ATOM 1001 O O . GLU A 1 125 ? -7.845 6.016 1.292 1.00 94.19 125 GLU A O 1
ATOM 1006 N N . SER A 1 126 ? -8.561 4.755 -0.424 1.00 95.31 126 SER A N 1
ATOM 1007 C CA . SER A 1 126 ? -7.594 3.679 -0.191 1.00 95.31 126 SER A CA 1
ATOM 1008 C C . SER A 1 126 ? -6.170 4.164 -0.438 1.00 95.31 126 SER A C 1
ATOM 1010 O O . SER A 1 126 ? -5.308 3.921 0.404 1.00 95.31 126 SER A O 1
ATOM 1012 N N . TYR A 1 127 ? -5.909 4.866 -1.543 1.00 95.81 127 TYR A N 1
ATOM 1013 C CA . TYR A 1 127 ? -4.563 5.357 -1.859 1.00 95.81 127 TYR A CA 1
ATOM 1014 C C . TYR A 1 127 ? -4.134 6.509 -0.952 1.00 95.81 127 TYR A C 1
ATOM 1016 O O . TYR A 1 127 ? -2.976 6.574 -0.545 1.00 95.81 127 TYR A O 1
ATOM 1024 N N . GLU A 1 128 ? -5.052 7.369 -0.525 1.00 95.19 128 GLU A N 1
ATOM 1025 C CA . GLU A 1 128 ? -4.757 8.365 0.507 1.00 95.19 128 GLU A CA 1
ATOM 1026 C C . GLU A 1 128 ? -4.403 7.732 1.857 1.00 95.19 128 GLU A C 1
ATOM 1028 O O . GLU A 1 128 ? -3.398 8.084 2.483 1.00 95.19 128 GLU A O 1
ATOM 1033 N N . THR A 1 129 ? -5.162 6.719 2.270 1.00 96.62 129 THR A N 1
ATOM 1034 C CA . THR A 1 129 ? -4.873 5.982 3.502 1.00 96.62 129 THR A CA 1
ATOM 1035 C C . THR A 1 129 ? -3.544 5.224 3.394 1.00 96.62 129 THR A C 1
ATOM 1037 O O . THR A 1 129 ? -2.731 5.275 4.316 1.00 96.62 129 THR A O 1
ATOM 1040 N N . LEU A 1 130 ? -3.277 4.552 2.267 1.00 98.25 130 LEU A N 1
ATOM 1041 C CA . LEU A 1 130 ? -2.024 3.827 2.018 1.00 98.25 130 LEU A CA 1
ATOM 1042 C C . LEU A 1 130 ? -0.809 4.753 1.994 1.00 98.25 130 LEU A C 1
ATOM 1044 O O . LEU A 1 130 ? 0.228 4.388 2.550 1.00 98.25 130 LEU A O 1
ATOM 1048 N N . ASN A 1 131 ? -0.947 5.954 1.427 1.00 97.75 131 ASN A N 1
ATOM 1049 C CA . ASN A 1 131 ? 0.077 6.992 1.485 1.00 97.75 131 ASN A CA 1
ATOM 1050 C C . ASN A 1 131 ? 0.459 7.280 2.952 1.00 97.75 131 ASN A C 1
ATOM 1052 O O . ASN A 1 131 ? 1.626 7.134 3.329 1.00 97.75 131 ASN A O 1
ATOM 1056 N N . ALA A 1 132 ? -0.525 7.589 3.805 1.00 97.94 132 ALA A N 1
ATOM 1057 C CA . ALA A 1 132 ? -0.283 7.888 5.217 1.00 97.94 132 ALA A CA 1
ATOM 1058 C C . ALA A 1 132 ? 0.320 6.698 5.990 1.00 97.94 132 ALA A C 1
ATOM 1060 O O . ALA A 1 132 ? 1.238 6.878 6.794 1.00 97.94 132 ALA A O 1
ATOM 1061 N N . LEU A 1 133 ? -0.168 5.476 5.751 1.00 98.38 133 LEU A N 1
ATOM 1062 C CA . LEU A 1 133 ? 0.334 4.263 6.409 1.00 98.38 133 LEU A CA 1
ATOM 1063 C C . LEU A 1 133 ? 1.783 3.948 6.000 1.00 98.38 133 LEU A C 1
ATOM 1065 O O . LEU A 1 133 ? 2.619 3.679 6.867 1.00 98.38 133 LEU A O 1
ATOM 1069 N N . GLY A 1 134 ? 2.088 4.016 4.700 1.00 97.75 134 GLY A N 1
ATOM 1070 C CA . GLY A 1 134 ? 3.439 3.829 4.170 1.00 97.75 134 GLY A CA 1
ATOM 1071 C C . GLY A 1 134 ? 4.410 4.866 4.733 1.00 97.75 134 GLY A C 1
ATOM 1072 O O . GLY A 1 134 ? 5.474 4.503 5.232 1.00 97.75 134 GLY A O 1
ATOM 1073 N N . TRP A 1 135 ? 4.000 6.139 4.769 1.00 97.69 135 TRP A N 1
ATOM 1074 C CA . TRP A 1 135 ? 4.798 7.233 5.327 1.00 97.69 135 TRP A CA 1
ATOM 1075 C C . TRP A 1 135 ? 5.157 7.005 6.797 1.00 97.69 135 TRP A C 1
ATOM 1077 O O . TRP A 1 135 ? 6.302 7.204 7.205 1.00 97.69 135 TRP A O 1
ATOM 1087 N N . VAL A 1 136 ? 4.185 6.568 7.602 1.00 97.50 136 VAL A N 1
ATOM 1088 C CA . VAL A 1 136 ? 4.385 6.279 9.027 1.00 97.50 136 VAL A CA 1
ATOM 1089 C C . VAL A 1 136 ? 5.440 5.198 9.230 1.00 97.50 136 VAL A C 1
ATOM 1091 O O . VAL A 1 136 ? 6.358 5.401 10.026 1.00 97.50 136 VAL A O 1
ATOM 1094 N N . LEU A 1 137 ? 5.341 4.079 8.506 1.00 96.81 137 LEU A N 1
ATOM 1095 C CA . LEU A 1 137 ? 6.323 3.002 8.628 1.00 96.81 137 LEU A CA 1
ATOM 1096 C C . LEU A 1 137 ? 7.682 3.407 8.068 1.00 96.81 137 LEU A C 1
ATOM 1098 O O . LEU A 1 137 ? 8.692 3.106 8.696 1.00 96.81 137 LEU A O 1
ATOM 1102 N N . TYR A 1 138 ? 7.727 4.122 6.945 1.00 96.69 138 TYR A N 1
ATOM 1103 C CA . TYR A 1 138 ? 8.972 4.656 6.401 1.00 96.69 138 TYR A CA 1
ATOM 1104 C C . TYR A 1 138 ? 9.685 5.566 7.414 1.00 96.69 138 TYR A C 1
ATOM 1106 O O . TYR A 1 138 ? 10.844 5.336 7.738 1.00 96.69 138 TYR A O 1
ATOM 1114 N N . CYS A 1 139 ? 8.977 6.524 8.016 1.00 94.62 139 CYS A N 1
ATOM 1115 C CA . CYS A 1 139 ? 9.547 7.434 9.016 1.00 94.62 139 CYS A CA 1
ATOM 1116 C C . CYS A 1 139 ? 10.005 6.747 10.310 1.00 94.62 139 CYS A C 1
ATOM 1118 O O . CYS A 1 139 ? 10.848 7.288 11.024 1.00 94.62 139 CYS A O 1
ATOM 1120 N N . ASP A 1 140 ? 9.417 5.600 10.654 1.00 92.25 140 ASP A N 1
ATOM 1121 C CA . ASP A 1 140 ? 9.842 4.795 11.804 1.00 92.25 140 ASP A CA 1
ATOM 1122 C C . ASP A 1 140 ? 11.062 3.933 11.532 1.00 92.25 140 ASP A C 1
ATOM 1124 O O . ASP A 1 140 ? 11.688 3.436 12.476 1.00 92.25 140 ASP A O 1
ATOM 1128 N N . ASN A 1 141 ? 11.404 3.735 10.261 1.00 88.38 141 ASN A N 1
ATOM 1129 C CA . ASN A 1 141 ? 12.599 3.003 9.922 1.00 88.38 141 ASN A CA 1
ATOM 1130 C C . ASN A 1 141 ? 13.836 3.865 10.229 1.00 88.38 141 ASN A C 1
ATOM 1132 O O . ASN A 1 141 ? 13.911 5.030 9.847 1.00 88.38 141 ASN A O 1
ATOM 1136 N N . PRO A 1 142 ? 14.853 3.303 10.907 1.00 82.81 142 PRO A N 1
ATOM 1137 C CA . PRO A 1 142 ? 16.097 4.020 11.189 1.00 82.81 142 PRO A CA 1
ATOM 1138 C C . PRO A 1 142 ? 16.994 4.181 9.948 1.00 82.81 142 PRO A C 1
ATOM 1140 O O . PRO A 1 142 ? 18.027 4.845 10.026 1.00 82.81 142 PRO A O 1
ATOM 1143 N N . SER A 1 143 ? 16.634 3.533 8.840 1.00 88.00 143 SER A N 1
ATOM 1144 C CA . SER A 1 143 ? 17.337 3.576 7.559 1.00 88.00 143 SER A CA 1
ATOM 1145 C C . SER A 1 143 ? 16.593 4.484 6.588 1.00 88.00 143 SER A C 1
ATOM 1147 O O . SER A 1 143 ? 15.370 4.529 6.616 1.00 88.00 143 SER A O 1
ATOM 1149 N N . ASN A 1 144 ? 17.324 5.141 5.691 1.00 90.81 144 ASN A N 1
ATOM 1150 C CA . ASN A 1 144 ? 16.727 5.849 4.556 1.00 90.81 144 ASN A CA 1
ATOM 1151 C C . ASN A 1 144 ? 16.339 4.862 3.442 1.00 90.81 144 ASN A C 1
ATOM 1153 O O . ASN A 1 144 ? 16.780 3.706 3.474 1.00 90.81 144 ASN A O 1
ATOM 1157 N N . SER A 1 145 ? 15.571 5.337 2.457 1.00 93.50 145 SER A N 1
ATOM 1158 C CA . SER A 1 145 ? 15.416 4.649 1.173 1.00 93.50 145 SER A CA 1
ATOM 1159 C C . SER A 1 145 ? 16.781 4.404 0.518 1.00 93.50 145 SER A C 1
ATOM 1161 O O . SER A 1 145 ? 17.755 5.134 0.737 1.00 93.50 145 SER A O 1
ATOM 1163 N N . SER A 1 146 ? 16.867 3.322 -0.247 1.00 97.06 146 SER A N 1
ATOM 1164 C CA . SER A 1 146 ? 18.012 3.008 -1.099 1.00 97.06 146 SER A CA 1
ATOM 1165 C C . SER A 1 146 ? 17.995 3.826 -2.394 1.00 97.06 146 SER A C 1
ATOM 1167 O O . SER A 1 146 ? 16.948 4.304 -2.828 1.00 97.06 146 SER A O 1
ATOM 1169 N N . GLU A 1 147 ? 19.156 3.933 -3.051 1.00 97.88 147 GLU A N 1
ATOM 1170 C CA . GLU A 1 147 ? 19.257 4.544 -4.387 1.00 97.88 147 GLU A CA 1
ATOM 11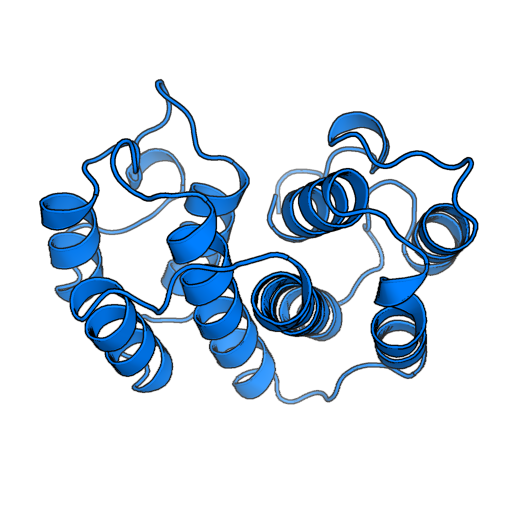71 C C . GLU A 1 147 ? 18.370 3.813 -5.409 1.00 97.88 147 GLU A C 1
ATOM 1173 O O . GLU A 1 147 ? 17.748 4.463 -6.245 1.00 97.88 147 GLU A O 1
ATOM 1178 N N . ASP A 1 148 ? 18.244 2.486 -5.293 1.00 98.19 148 ASP A N 1
ATOM 1179 C CA . ASP A 1 148 ? 17.374 1.674 -6.152 1.00 98.19 148 ASP A CA 1
ATOM 1180 C C . ASP A 1 148 ? 15.889 2.039 -5.960 1.00 98.19 148 ASP A C 1
ATOM 1182 O O . ASP A 1 148 ?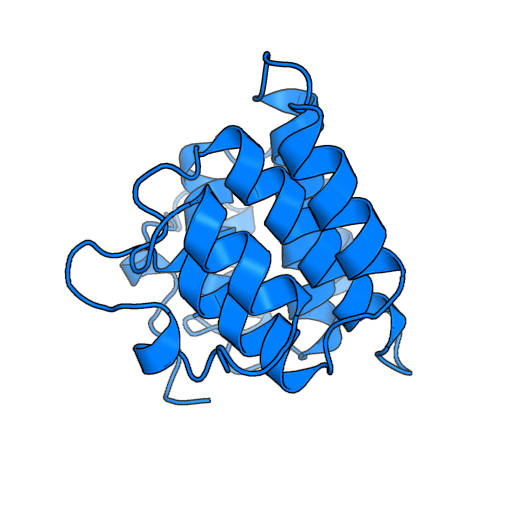 15.133 2.159 -6.925 1.00 98.19 148 ASP A O 1
ATOM 1186 N N . ALA A 1 149 ? 15.451 2.253 -4.714 1.00 97.81 149 ALA A N 1
ATOM 1187 C CA . ALA A 1 149 ? 14.079 2.667 -4.428 1.00 97.81 149 ALA A CA 1
ATOM 1188 C C . ALA A 1 149 ? 13.801 4.106 -4.886 1.00 97.81 149 ALA A C 1
ATOM 1190 O O . ALA A 1 149 ? 12.722 4.384 -5.411 1.00 97.81 149 ALA A O 1
ATOM 1191 N N . ASP A 1 150 ? 14.774 5.007 -4.742 1.00 97.88 150 ASP A N 1
ATOM 1192 C CA . ASP A 1 150 ? 14.680 6.373 -5.260 1.00 97.88 150 ASP A CA 1
ATOM 1193 C C . ASP A 1 150 ? 14.627 6.402 -6.797 1.00 97.88 150 ASP A C 1
ATOM 1195 O O . ASP A 1 150 ? 13.860 7.181 -7.370 1.00 97.88 150 ASP A O 1
ATOM 1199 N N . GLU A 1 151 ? 15.383 5.533 -7.479 1.00 98.19 151 GLU A N 1
ATOM 1200 C CA . GLU A 1 151 ? 15.303 5.384 -8.936 1.00 98.19 151 GLU A CA 1
ATOM 1201 C C . GLU A 1 151 ? 13.898 4.947 -9.366 1.00 98.19 151 GLU A C 1
ATOM 1203 O O . GLU A 1 151 ? 13.310 5.551 -10.267 1.00 98.19 151 GLU A O 1
ATOM 1208 N N . VAL A 1 152 ? 13.330 3.940 -8.697 1.00 98.19 152 VAL A N 1
ATOM 1209 C CA . VAL A 1 152 ? 11.971 3.465 -8.985 1.00 98.19 152 VAL A CA 1
ATOM 1210 C C . VAL A 1 152 ? 10.938 4.564 -8.745 1.00 98.19 152 VAL A C 1
ATOM 1212 O O . VAL A 1 152 ? 10.082 4.790 -9.602 1.00 98.19 152 VAL A O 1
ATOM 1215 N N . ALA A 1 153 ? 11.040 5.289 -7.628 1.00 97.94 153 ALA A N 1
ATOM 1216 C CA . ALA A 1 153 ? 10.162 6.417 -7.319 1.00 97.94 153 ALA A CA 1
ATOM 1217 C C . ALA A 1 153 ? 10.216 7.501 -8.412 1.00 97.94 153 ALA A C 1
ATOM 1219 O O . ALA A 1 153 ? 9.179 8.015 -8.835 1.00 97.94 153 ALA A O 1
ATOM 1220 N N . GLY A 1 154 ? 11.412 7.798 -8.932 1.00 98.12 154 GLY A N 1
ATOM 1221 C CA . GLY A 1 154 ? 11.621 8.761 -10.016 1.00 98.12 154 GLY A CA 1
ATOM 1222 C C . GLY A 1 154 ? 11.066 8.333 -11.380 1.00 98.12 154 GLY A C 1
ATOM 1223 O O . GLY A 1 154 ? 10.999 9.159 -12.288 1.00 98.12 154 GLY A O 1
ATOM 1224 N N . ARG A 1 155 ? 10.664 7.066 -11.532 1.00 98.56 155 ARG A N 1
ATOM 1225 C CA . ARG A 1 155 ? 10.209 6.468 -12.796 1.00 98.56 155 ARG A CA 1
ATOM 1226 C C . ARG A 1 155 ? 8.752 6.007 -12.763 1.00 98.56 155 ARG A C 1
ATOM 1228 O O . ARG A 1 155 ? 8.275 5.444 -13.743 1.00 98.56 155 ARG A O 1
ATOM 1235 N N . LEU A 1 156 ? 8.010 6.271 -11.684 1.00 98.25 156 LEU A N 1
ATOM 1236 C CA . LEU A 1 156 ? 6.606 5.853 -11.551 1.00 98.25 156 LEU A CA 1
ATOM 1237 C C . LEU A 1 156 ? 5.707 6.343 -12.699 1.00 98.25 156 LEU A C 1
ATOM 1239 O O . LEU A 1 156 ? 4.757 5.656 -13.067 1.00 98.25 156 LEU A O 1
ATOM 1243 N N . GLU A 1 157 ? 6.037 7.478 -13.319 1.00 97.62 157 GLU A N 1
ATOM 1244 C CA . GLU A 1 157 ? 5.336 7.998 -14.500 1.00 97.62 157 GLU A CA 1
ATOM 1245 C C . GLU A 1 157 ? 5.429 7.107 -15.750 1.00 97.62 157 GLU A C 1
ATOM 1247 O O . GLU A 1 157 ? 4.618 7.244 -16.667 1.00 97.62 157 GLU A O 1
ATOM 1252 N N . GLU A 1 158 ? 6.377 6.164 -15.791 1.00 97.81 158 GLU A N 1
ATOM 1253 C CA . GLU A 1 158 ? 6.481 5.156 -16.852 1.00 97.81 158 GLU A CA 1
ATOM 1254 C C . GLU A 1 158 ? 5.333 4.135 -16.800 1.00 97.81 158 GLU A C 1
ATOM 1256 O O . GLU A 1 158 ? 5.074 3.438 -17.789 1.00 97.81 158 GLU A O 1
ATOM 1261 N N . LEU A 1 159 ? 4.643 4.025 -15.660 1.00 98.31 159 LEU A N 1
ATOM 1262 C CA . LEU A 1 159 ? 3.598 3.037 -15.429 1.00 98.31 159 LEU A CA 1
ATOM 1263 C C . LEU A 1 159 ? 2.199 3.655 -15.561 1.00 98.31 159 LEU A C 1
ATOM 1265 O O . LEU A 1 159 ? 1.898 4.680 -14.945 1.00 98.31 159 LEU A O 1
ATOM 1269 N N . PRO A 1 160 ? 1.281 3.016 -16.310 1.0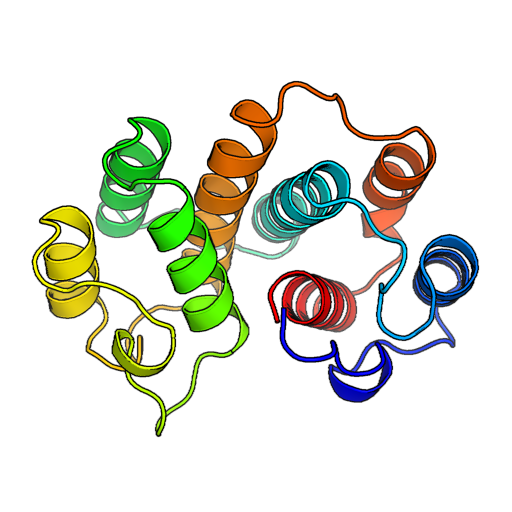0 97.94 160 PRO A N 1
ATOM 1270 C CA . PRO A 1 160 ? -0.123 3.398 -16.259 1.00 97.94 160 PRO A CA 1
ATOM 1271 C C . PRO A 1 160 ? -0.726 3.030 -14.897 1.00 97.94 160 PRO A C 1
ATOM 1273 O O . PRO A 1 160 ? -0.246 2.111 -14.231 1.00 97.94 160 PRO A O 1
ATOM 1276 N N . LEU A 1 161 ? -1.848 3.667 -14.539 1.00 97.25 161 LEU A N 1
ATOM 1277 C CA . LEU A 1 161 ? -2.551 3.449 -13.266 1.00 97.25 161 LEU A CA 1
ATOM 1278 C C . LEU A 1 161 ? -2.653 1.969 -12.873 1.00 97.25 161 LEU A C 1
ATOM 1280 O O . LEU A 1 161 ? -2.189 1.596 -11.806 1.00 97.25 161 LEU A O 1
ATOM 1284 N N . ALA A 1 162 ? -3.158 1.101 -13.754 1.00 97.75 162 ALA A N 1
ATOM 1285 C CA . ALA A 1 162 ? -3.328 -0.322 -13.440 1.00 97.75 162 ALA A CA 1
ATOM 1286 C C . ALA A 1 162 ? -2.023 -1.028 -13.009 1.00 97.75 162 ALA A C 1
ATOM 1288 O O . ALA A 1 162 ? -2.065 -1.959 -12.209 1.00 97.75 162 ALA A O 1
ATOM 1289 N N . GLN A 1 163 ? -0.867 -0.597 -13.524 1.00 98.50 163 GLN A N 1
ATOM 1290 C CA . GLN A 1 163 ? 0.437 -1.145 -13.142 1.00 98.50 163 GLN A CA 1
ATOM 1291 C C . GLN A 1 163 ? 0.933 -0.580 -11.810 1.00 98.50 163 GLN A C 1
ATOM 1293 O O . GLN A 1 163 ? 1.499 -1.325 -11.018 1.00 98.50 163 GLN A O 1
ATOM 1298 N N . LEU A 1 164 ? 0.661 0.695 -11.524 1.00 98.50 164 LEU A N 1
ATOM 1299 C CA . LEU A 1 164 ? 0.929 1.289 -10.210 1.00 98.50 164 LEU A CA 1
ATOM 1300 C C . LEU A 1 164 ? 0.101 0.603 -9.115 1.00 98.50 164 LEU A C 1
ATOM 1302 O O . LEU A 1 164 ? 0.634 0.238 -8.071 1.00 98.50 164 LEU A O 1
ATOM 1306 N N . GLN A 1 165 ? -1.184 0.356 -9.381 1.00 97.69 165 GLN A N 1
ATOM 1307 C CA . GLN A 1 165 ? -2.077 -0.351 -8.460 1.00 97.69 165 GLN A CA 1
ATOM 1308 C C . GLN A 1 165 ? -1.587 -1.783 -8.189 1.00 97.69 165 GLN A C 1
ATOM 1310 O O . GLN A 1 165 ? -1.535 -2.204 -7.034 1.00 97.69 165 GLN A O 1
ATOM 1315 N N . ALA A 1 166 ? -1.179 -2.508 -9.238 1.00 97.88 166 ALA A N 1
ATOM 1316 C CA . ALA A 1 166 ? -0.610 -3.849 -9.113 1.00 97.88 166 ALA A CA 1
ATOM 1317 C C . ALA A 1 166 ? 0.709 -3.854 -8.319 1.00 97.88 166 ALA A C 1
ATOM 1319 O O . ALA A 1 166 ? 0.912 -4.727 -7.476 1.00 97.88 166 ALA A O 1
ATOM 1320 N N . LEU A 1 167 ? 1.580 -2.863 -8.543 1.00 98.12 167 LEU A N 1
ATOM 1321 C CA . LEU A 1 167 ? 2.839 -2.718 -7.813 1.00 98.12 167 LEU A CA 1
ATOM 1322 C C . LEU A 1 167 ? 2.599 -2.457 -6.320 1.00 98.12 167 LEU A C 1
ATOM 1324 O O . LEU A 1 167 ? 3.184 -3.143 -5.487 1.00 98.12 167 LEU A O 1
ATOM 1328 N N . ILE A 1 168 ? 1.703 -1.527 -5.973 1.00 98.12 168 ILE A N 1
ATOM 1329 C CA . ILE A 1 168 ? 1.323 -1.257 -4.574 1.00 98.12 168 ILE A CA 1
ATOM 1330 C C . ILE A 1 168 ? 0.755 -2.519 -3.918 1.00 98.12 168 ILE A C 1
ATOM 1332 O O . ILE A 1 168 ? 1.090 -2.823 -2.773 1.00 98.12 168 ILE A O 1
ATOM 1336 N N . GLN A 1 169 ? -0.062 -3.286 -4.645 1.00 97.25 169 GLN A N 1
ATOM 1337 C CA . GLN A 1 169 ? -0.585 -4.544 -4.127 1.00 97.25 169 GLN A CA 1
ATOM 1338 C C . GLN A 1 169 ? 0.513 -5.577 -3.872 1.00 97.25 169 GLN A C 1
ATOM 1340 O O . GLN A 1 169 ? 0.485 -6.234 -2.835 1.00 97.25 169 GLN A O 1
ATOM 1345 N N . ALA A 1 170 ? 1.485 -5.698 -4.775 1.00 97.12 170 ALA A N 1
ATOM 1346 C CA . ALA A 1 170 ? 2.611 -6.606 -4.598 1.00 97.12 170 ALA A CA 1
ATOM 1347 C C . ALA A 1 170 ? 3.516 -6.209 -3.420 1.00 97.12 170 ALA A C 1
ATOM 1349 O O . ALA A 1 170 ? 4.039 -7.085 -2.739 1.00 97.12 170 ALA A O 1
ATOM 1350 N N . LEU A 1 171 ? 3.688 -4.907 -3.174 1.00 97.19 171 LEU A N 1
ATOM 1351 C CA . LEU A 1 171 ? 4.468 -4.391 -2.048 1.00 97.19 171 LEU A CA 1
ATOM 1352 C C . LEU A 1 171 ? 3.772 -4.637 -0.695 1.00 97.19 171 LEU A C 1
ATOM 1354 O O . LEU A 1 171 ? 4.443 -4.877 0.303 1.00 97.19 171 LEU A O 1
ATOM 1358 N N . GLY A 1 172 ? 2.437 -4.574 -0.644 1.00 94.25 172 GLY A N 1
ATOM 1359 C CA . GLY A 1 172 ? 1.675 -4.689 0.607 1.00 94.25 172 GLY A CA 1
ATOM 1360 C C . GLY A 1 172 ? 1.162 -6.093 0.983 1.00 94.25 172 GLY A C 1
ATOM 1361 O O . GLY A 1 172 ? 0.528 -6.219 2.038 1.00 94.25 172 GLY A O 1
ATOM 1362 N N . ASP A 1 173 ? 1.367 -7.118 0.143 1.00 88.94 173 ASP A N 1
ATOM 1363 C CA . ASP A 1 173 ? 1.001 -8.532 0.414 1.00 88.94 173 ASP A CA 1
ATOM 1364 C C . ASP A 1 173 ? 1.965 -9.227 1.389 1.00 88.94 173 ASP A C 1
ATOM 1366 O O . ASP A 1 173 ? 1.456 -10.011 2.228 1.00 88.94 173 ASP A O 1
#

Radius of gyration: 15.26 Å; Cα contacts (8 Å, |Δi|>4): 226; chains: 1; bounding box: 37×32×41 Å

Secondary structure (DSSP, 8-state):
-PPPPPGGGGT--TTSHHHHHHHHHH-TT-TT--HHHHHHHHHHHHHHHHHHT--SPPPHHHHHHHHHHHTT-S-HHHHHHHHHHHHT--SSS-GGGGT--TTSHHHHHHHHHH-TT-TT--HHHHHHHHHHHHHHHHHHSSSPPPHHHHHHHHTGGGS-HHHHHHHHHHHH-

Solvent-accessible surface area (backbone atoms only — not comparable to full-atom values): 9410 Å² total; per-residue (Å²): 130,78,83,55,64,45,42,61,78,51,56,35,54,66,89,40,66,68,55,40,51,50,28,72,74,20,34,52,39,46,78,65,56,48,72,38,34,40,24,41,48,35,14,54,52,22,45,49,44,53,75,74,71,52,85,73,76,81,51,77,64,52,53,51,52,33,51,42,46,63,70,53,77,54,58,70,73,44,41,53,18,46,42,31,36,60,57,60,57,30,99,84,50,41,46,62,75,46,63,36,57,67,84,40,67,69,49,36,53,48,35,74,70,21,35,56,38,43,75,70,54,46,74,67,55,45,33,54,45,39,18,34,45,15,44,45,53,25,72,69,36,95,56,74,70,46,72,69,48,51,52,50,64,76,45,52,85,80,47,56,68,73,41,50,55,15,46,43,30,57,66,34,99

Sequence (173 aa):
MSGNKPLGFFGCNYDYVLITDIMETWGDNLQNISDCDCYYLIHVASEYINFHYLTEDPTNVVDELTTRIIARELPASQVQALISAIVNKSSTKPLGYWGVDYQIPLIKDIYETYGDFLQTLTDDESYETLNALGWVLYCDNPSNSSEDADEVAGRLEELPLAQLQALIQALGD

Mean predicted aligned error: 3.31 Å

Foldseek 3Di:
DPQADFLVVLPADVVQVLSVLCCVVCNRSSVNPDPLLLLVLLQLLLVVCLVPPDDDDDDPLLVVLLVVLLVVLDDLLLLLLVLLLLLVQDPPQFSVNSVHDCVRPSSVSCCVVQNRSSPNQDPNSSSSSSNSSSVSSNVPDPDHHDPSSVVSSVCSVSDDPSNSSSSSSSSSD